Protein AF-A0A924SXK2-F1 (afdb_monomer)

Foldseek 3Di:
DPQLDVVHDDPVNVVCCVLVVDPDDPSCLVSVCVVVVHDSVVVVVVSVVSVVVSVVVVVPPPDDDDDDDDDDPDPPVDPVVNVVVVVVVVVVLVVDDPVVVVVVVVVVCVVVVPPPPPDDD

Solvent-accessible surface area (backbone atoms only — not comparable to full-atom values): 7729 Å² total; per-residue (Å²): 134,79,72,82,44,76,75,77,78,49,74,65,56,52,51,29,39,76,70,67,75,39,83,81,61,73,77,52,47,71,42,48,25,65,73,69,74,48,52,66,70,56,52,51,52,52,53,50,51,52,50,53,50,54,48,54,61,55,72,66,63,81,72,80,78,91,79,81,87,78,83,78,73,77,91,73,76,71,53,68,67,58,54,51,49,52,53,51,52,50,56,49,51,74,72,46,55,74,68,57,46,53,53,49,52,53,50,50,31,62,75,69,69,46,72,98,75,82,86,77,136

Radius of gyration: 22.6 Å; Cα contacts (8 Å, |Δi|>4): 31; chains: 1; bounding box: 46×48×50 Å

pLDDT: mean 73.3, std 16.67, range [36.0, 91.44]

Structure (mmCIF, N/CA/C/O backbone):
data_AF-A0A924SXK2-F1
#
_entry.id   AF-A0A924SXK2-F1
#
loop_
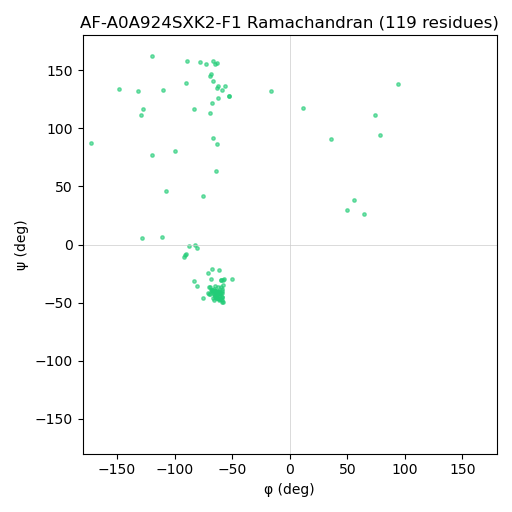_atom_site.group_PDB
_atom_site.id
_atom_site.type_symbol
_atom_site.label_atom_id
_atom_site.label_alt_id
_atom_site.label_comp_id
_atom_site.label_asym_id
_atom_site.label_entity_id
_atom_site.label_seq_id
_atom_site.pdbx_PDB_ins_code
_atom_site.Cartn_x
_atom_site.Cartn_y
_atom_site.Cartn_z
_atom_site.occupancy
_atom_site.B_iso_or_equiv
_atom_site.auth_seq_id
_atom_site.auth_comp_id
_atom_site.auth_asym_id
_atom_site.auth_atom_id
_atom_site.pdbx_PDB_model_num
ATOM 1 N N . MET A 1 1 ? 21.442 -19.747 -5.793 1.00 39.47 1 MET A N 1
ATOM 2 C CA . MET A 1 1 ? 20.739 -18.505 -5.416 1.00 39.47 1 MET A CA 1
ATOM 3 C C . MET A 1 1 ? 20.719 -17.613 -6.648 1.00 39.47 1 MET A C 1
ATOM 5 O O . MET A 1 1 ? 21.707 -16.942 -6.908 1.00 39.47 1 MET A O 1
ATOM 9 N N . GLY A 1 2 ? 19.689 -17.737 -7.491 1.00 51.31 2 GLY A N 1
ATOM 10 C CA . GLY A 1 2 ? 19.552 -16.894 -8.684 1.00 51.31 2 GLY A CA 1
ATOM 11 C C . GLY A 1 2 ? 19.296 -15.449 -8.264 1.00 51.31 2 GLY A C 1
ATOM 12 O O . GLY A 1 2 ? 18.607 -15.226 -7.269 1.00 51.31 2 GLY A O 1
ATOM 13 N N . LEU A 1 3 ? 19.897 -14.491 -8.969 1.00 59.25 3 LEU A N 1
ATOM 14 C CA . LEU A 1 3 ? 19.668 -13.065 -8.737 1.00 59.25 3 LEU A CA 1
ATOM 15 C C . LEU A 1 3 ? 18.157 -12.799 -8.775 1.00 59.25 3 LEU A C 1
ATOM 17 O O . LEU A 1 3 ? 17.484 -13.220 -9.711 1.00 59.25 3 LEU A O 1
ATOM 21 N N . LEU A 1 4 ? 17.624 -12.148 -7.733 1.00 69.56 4 LEU A N 1
ATOM 22 C CA . LEU A 1 4 ? 16.184 -11.880 -7.620 1.00 69.56 4 LEU A CA 1
ATOM 23 C C . LEU A 1 4 ? 15.687 -11.032 -8.805 1.00 69.56 4 LEU A C 1
ATOM 25 O O . LEU A 1 4 ? 14.556 -11.196 -9.245 1.00 69.56 4 LEU A O 1
ATOM 29 N N . PHE A 1 5 ? 16.563 -10.176 -9.339 1.00 72.56 5 PHE A N 1
ATOM 30 C CA . PHE A 1 5 ? 16.330 -9.313 -10.491 1.00 72.56 5 PHE A CA 1
ATOM 31 C C . PHE A 1 5 ? 17.144 -9.780 -11.702 1.00 72.56 5 PHE A C 1
ATOM 33 O O . PHE A 1 5 ? 18.350 -10.007 -11.587 1.00 72.56 5 PHE A O 1
ATOM 40 N N . ASP A 1 6 ? 16.483 -9.863 -12.856 1.00 76.06 6 ASP A N 1
ATOM 41 C CA . ASP A 1 6 ? 17.097 -10.068 -14.168 1.00 76.06 6 ASP A CA 1
ATOM 42 C C . ASP A 1 6 ? 16.562 -8.987 -15.129 1.00 76.06 6 ASP A C 1
ATOM 44 O O . ASP A 1 6 ? 15.358 -8.971 -15.401 1.00 76.06 6 ASP A O 1
ATOM 48 N N . PRO A 1 7 ? 17.385 -8.021 -15.579 1.00 79.12 7 PRO A N 1
ATOM 49 C CA . PRO A 1 7 ? 18.814 -7.856 -15.291 1.00 79.12 7 PRO A CA 1
ATOM 50 C C . PRO A 1 7 ? 19.118 -7.514 -13.816 1.00 79.12 7 PRO A C 1
ATOM 52 O O . PRO A 1 7 ? 18.256 -6.990 -13.106 1.00 79.12 7 PRO A O 1
ATOM 55 N N . PRO A 1 8 ? 20.345 -7.778 -13.331 1.00 81.25 8 PRO A N 1
ATOM 56 C CA . PRO A 1 8 ? 20.736 -7.436 -11.971 1.00 81.25 8 PRO A CA 1
ATOM 57 C C . PRO A 1 8 ? 20.703 -5.924 -11.742 1.00 81.25 8 PRO A C 1
ATOM 59 O O . PRO A 1 8 ? 21.224 -5.136 -12.531 1.00 81.25 8 PRO A O 1
ATOM 62 N N . VAL A 1 9 ? 20.128 -5.532 -10.610 1.00 82.50 9 VAL A N 1
ATOM 63 C CA . VAL A 1 9 ? 20.058 -4.137 -10.174 1.00 82.50 9 VAL A CA 1
ATOM 64 C C . VAL A 1 9 ? 21.272 -3.773 -9.323 1.00 82.50 9 VAL A C 1
ATOM 66 O O . VAL A 1 9 ? 21.717 -4.551 -8.479 1.00 82.50 9 VAL A O 1
ATOM 69 N N . THR A 1 10 ? 21.817 -2.574 -9.531 1.00 85.44 10 THR A N 1
ATOM 70 C CA . THR A 1 10 ? 22.887 -2.027 -8.686 1.00 85.44 10 THR A CA 1
ATOM 71 C C . THR A 1 10 ? 22.300 -1.243 -7.513 1.00 85.44 10 THR A C 1
ATOM 73 O O . THR A 1 10 ? 21.181 -0.735 -7.581 1.00 85.44 10 THR A O 1
ATOM 76 N N . THR A 1 11 ? 23.072 -1.069 -6.441 1.00 83.75 11 THR A N 1
ATOM 77 C CA . THR A 1 11 ? 22.690 -0.187 -5.323 1.00 83.75 11 THR A CA 1
ATOM 78 C C . THR A 1 11 ? 22.443 1.249 -5.787 1.00 83.75 11 THR A C 1
ATOM 80 O O . THR A 1 11 ? 21.537 1.915 -5.296 1.00 83.75 11 THR A O 1
ATOM 83 N N . GLN A 1 12 ? 23.200 1.715 -6.784 1.00 81.50 12 GLN A N 1
ATOM 84 C CA . GLN 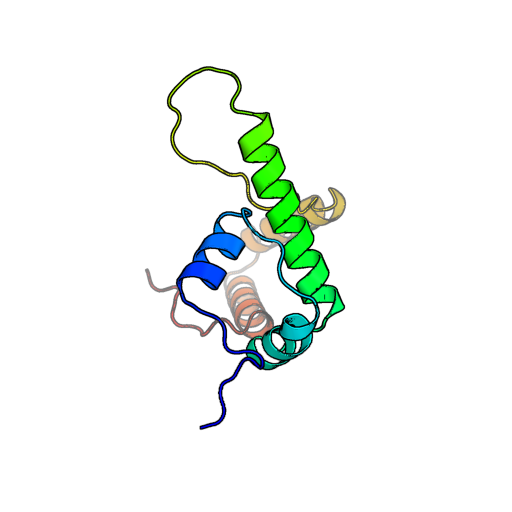A 1 12 ? 23.005 3.031 -7.386 1.00 81.50 12 GLN A CA 1
ATOM 85 C C . GLN A 1 12 ? 21.694 3.127 -8.169 1.00 81.50 12 GLN A C 1
ATOM 87 O O . GLN A 1 12 ? 21.014 4.147 -8.092 1.00 81.50 12 GLN A O 1
ATOM 92 N N . PHE A 1 13 ? 21.315 2.070 -8.888 1.00 83.31 13 PHE A N 1
ATOM 93 C CA . PHE A 1 13 ? 20.018 1.999 -9.550 1.00 83.31 13 PHE A CA 1
ATOM 94 C C . PHE A 1 13 ? 18.874 2.078 -8.528 1.00 83.31 13 PHE A C 1
ATOM 96 O O . PHE A 1 13 ? 17.980 2.904 -8.691 1.00 83.31 13 PHE A O 1
ATOM 103 N N . ILE A 1 14 ? 18.952 1.308 -7.436 1.00 82.50 14 ILE A N 1
ATOM 104 C CA . ILE A 1 14 ? 17.965 1.350 -6.344 1.00 82.50 14 ILE A CA 1
ATOM 105 C C . ILE A 1 14 ? 17.884 2.765 -5.752 1.00 82.50 14 ILE A C 1
ATOM 107 O O . ILE A 1 14 ? 16.805 3.346 -5.698 1.00 82.50 14 ILE A O 1
ATOM 111 N N . SER A 1 15 ? 19.029 3.373 -5.426 1.00 80.38 15 SER A N 1
ATOM 112 C CA . SER A 1 15 ? 19.086 4.740 -4.891 1.00 80.38 15 SER A CA 1
ATOM 113 C C . SER A 1 15 ? 18.493 5.782 -5.851 1.00 80.38 15 SER A C 1
ATOM 115 O O . SER A 1 15 ? 17.835 6.731 -5.423 1.00 80.38 15 SER A O 1
ATOM 117 N N . ASN A 1 16 ? 18.683 5.620 -7.163 1.00 80.69 16 ASN A N 1
ATOM 118 C CA . ASN A 1 16 ? 18.103 6.518 -8.160 1.00 80.69 16 ASN A CA 1
ATOM 119 C C . ASN A 1 16 ? 16.581 6.364 -8.276 1.00 80.69 16 ASN A C 1
ATOM 121 O O . ASN A 1 16 ? 15.894 7.370 -8.467 1.00 80.69 16 ASN A O 1
ATOM 125 N N . VAL A 1 17 ? 16.055 5.144 -8.142 1.00 81.38 17 VAL A N 1
ATOM 126 C CA . VAL A 1 17 ? 14.608 4.885 -8.091 1.00 81.38 17 VAL A CA 1
ATOM 127 C C . VAL A 1 17 ? 14.008 5.495 -6.820 1.00 81.38 17 VAL A C 1
ATOM 129 O O . VAL A 1 17 ? 13.056 6.272 -6.901 1.00 81.38 17 VAL A O 1
ATOM 132 N N . GLU A 1 18 ? 14.626 5.270 -5.659 1.00 80.12 18 GLU A N 1
ATOM 133 C CA . GLU A 1 18 ? 14.200 5.855 -4.378 1.00 80.12 18 GLU A CA 1
ATOM 134 C C . GLU A 1 18 ? 14.201 7.389 -4.406 1.00 80.12 18 GLU A C 1
ATOM 136 O O . GLU A 1 18 ? 13.289 8.035 -3.894 1.00 80.12 18 GLU A O 1
ATOM 141 N N . ARG A 1 19 ? 15.176 8.016 -5.069 1.00 79.69 19 ARG A N 1
ATOM 142 C CA . ARG A 1 19 ? 15.244 9.482 -5.212 1.00 79.69 19 ARG A CA 1
ATOM 143 C C . ARG A 1 19 ? 14.340 10.038 -6.318 1.00 79.69 19 ARG A C 1
ATOM 145 O O . ARG A 1 19 ? 14.294 11.257 -6.499 1.00 79.69 19 ARG A O 1
ATOM 152 N N . GLY A 1 20 ? 13.648 9.178 -7.069 1.00 73.56 20 GLY A N 1
ATOM 153 C CA . GLY A 1 20 ? 12.826 9.572 -8.216 1.00 73.56 20 GLY A CA 1
ATOM 154 C C . GLY A 1 20 ? 13.638 10.184 -9.364 1.00 73.56 20 GLY A C 1
ATOM 155 O O . GLY A 1 20 ? 13.123 11.014 -10.108 1.00 73.56 20 GLY A O 1
ATOM 156 N N . VAL A 1 21 ? 14.923 9.832 -9.470 1.00 77.69 21 VAL A N 1
ATOM 157 C CA . VAL A 1 21 ? 15.831 10.246 -10.556 1.00 77.69 21 VAL A CA 1
ATOM 158 C C . VAL A 1 21 ? 15.653 9.343 -11.775 1.00 77.69 21 VAL A C 1
ATOM 160 O O . VAL A 1 21 ? 15.824 9.786 -12.908 1.00 77.69 21 VAL A O 1
ATOM 163 N N . THR A 1 22 ? 15.300 8.077 -11.554 1.00 77.94 22 THR A N 1
ATOM 164 C CA . THR A 1 22 ? 15.102 7.084 -12.614 1.00 77.94 22 THR A CA 1
ATOM 165 C C . THR A 1 22 ? 13.778 6.355 -12.386 1.00 77.94 22 THR A C 1
ATOM 167 O O . THR A 1 22 ? 13.525 5.925 -11.261 1.00 77.94 22 THR A O 1
ATOM 170 N N . PRO A 1 23 ? 12.920 6.211 -13.411 1.00 78.62 23 PRO A N 1
ATOM 171 C CA . PRO A 1 23 ? 11.704 5.418 -13.288 1.00 78.62 23 PRO A CA 1
ATOM 172 C C . PRO A 1 23 ? 12.041 3.930 -13.136 1.00 78.62 23 PRO A C 1
ATOM 174 O O . PRO A 1 23 ? 13.009 3.443 -13.722 1.00 78.62 23 PRO A O 1
ATOM 177 N N . LEU A 1 24 ? 11.221 3.202 -12.376 1.00 82.38 24 LEU A N 1
ATOM 178 C CA . LEU A 1 24 ? 11.343 1.753 -12.244 1.00 82.38 24 LEU A CA 1
ATOM 179 C C . LEU A 1 24 ? 11.007 1.070 -13.593 1.00 82.38 24 LEU A C 1
ATOM 181 O O . LEU A 1 24 ? 9.898 1.245 -14.100 1.00 82.38 24 LEU A O 1
ATOM 185 N N . PRO A 1 25 ? 11.918 0.276 -14.184 1.00 85.06 25 PRO A N 1
ATOM 186 C CA . PRO A 1 25 ? 11.661 -0.497 -15.389 1.00 85.06 25 PRO A CA 1
ATOM 187 C C . PRO A 1 25 ? 10.555 -1.545 -15.174 1.00 85.06 25 PRO A C 1
ATOM 189 O O . PRO A 1 25 ? 10.613 -2.291 -14.190 1.00 85.06 25 PRO A O 1
ATOM 192 N N . PRO A 1 26 ? 9.614 -1.703 -16.125 1.00 84.62 26 PRO A N 1
ATOM 193 C CA . PRO A 1 26 ? 8.522 -2.675 -16.020 1.00 84.62 26 PRO A CA 1
ATOM 194 C C . PRO A 1 26 ? 8.984 -4.124 -15.821 1.00 84.62 26 PRO A C 1
ATOM 196 O O . PRO A 1 26 ? 8.312 -4.901 -15.154 1.00 84.62 26 PRO A O 1
ATOM 199 N N . ILE A 1 27 ? 10.161 -4.488 -16.341 1.00 86.75 27 ILE A N 1
ATOM 200 C CA . ILE A 1 27 ? 10.724 -5.843 -16.218 1.00 86.75 27 ILE A CA 1
ATOM 201 C C . ILE A 1 27 ? 10.99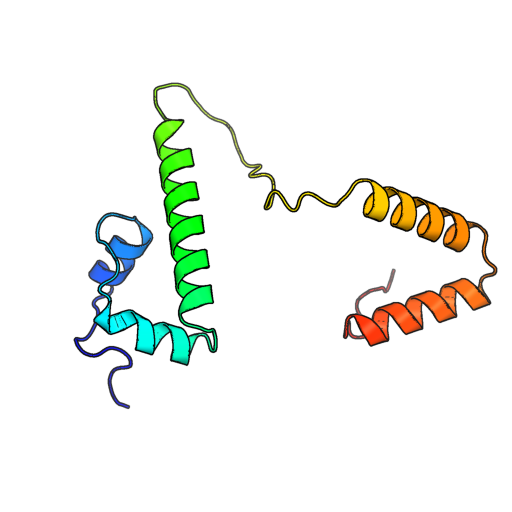1 -6.263 -14.760 1.00 86.75 27 ILE A C 1
ATOM 203 O O . ILE A 1 27 ? 11.023 -7.452 -14.451 1.00 86.75 27 ILE A O 1
ATOM 207 N N . HIS A 1 28 ? 11.140 -5.304 -13.843 1.00 86.50 28 HIS A N 1
ATOM 208 C CA . HIS A 1 28 ? 11.362 -5.572 -12.421 1.00 86.50 28 HIS A CA 1
ATOM 209 C C . HIS A 1 28 ? 10.067 -5.637 -11.600 1.00 86.50 28 HIS A C 1
ATOM 211 O O . HIS A 1 28 ? 10.092 -6.105 -10.462 1.00 86.50 28 HIS A O 1
ATOM 217 N N . VAL A 1 29 ? 8.927 -5.237 -12.172 1.00 86.50 29 VAL A N 1
ATOM 218 C CA . VAL A 1 29 ? 7.619 -5.251 -11.497 1.00 86.50 29 VAL A CA 1
ATOM 219 C C . VAL A 1 29 ? 7.218 -6.672 -11.061 1.00 86.50 29 VAL A C 1
ATOM 221 O O . VAL A 1 29 ? 6.929 -6.844 -9.877 1.00 86.50 29 VAL A O 1
ATOM 224 N N . PRO A 1 30 ? 7.317 -7.728 -11.901 1.00 88.25 30 PRO A N 1
ATOM 225 C CA . PRO A 1 30 ? 6.949 -9.094 -11.498 1.00 88.25 30 PRO A CA 1
ATOM 226 C C . PRO A 1 30 ? 7.865 -9.705 -10.428 1.00 88.25 30 PRO A C 1
ATOM 228 O O . PRO A 1 30 ? 7.530 -10.698 -9.778 1.00 88.25 30 PRO A O 1
ATOM 231 N N . VAL A 1 31 ? 9.081 -9.177 -10.284 1.00 88.69 31 VAL A N 1
ATOM 232 C CA . VAL A 1 31 ? 10.004 -9.580 -9.217 1.00 88.69 31 VAL A CA 1
ATOM 233 C C . VAL A 1 31 ? 9.553 -8.971 -7.895 1.00 88.69 31 VAL A C 1
ATOM 235 O O . VAL A 1 31 ? 9.477 -9.677 -6.891 1.00 88.69 31 VAL A O 1
ATOM 238 N N . LEU A 1 32 ? 9.214 -7.682 -7.903 1.00 84.25 32 LEU A N 1
ATOM 239 C CA . LEU A 1 32 ? 8.776 -6.953 -6.717 1.00 84.25 32 LEU A CA 1
ATOM 240 C C . LEU A 1 32 ? 7.432 -7.457 -6.195 1.00 84.25 32 LEU A C 1
ATOM 242 O O . LEU A 1 32 ? 7.300 -7.657 -4.992 1.00 84.25 32 LEU A O 1
ATOM 246 N N . THR A 1 33 ? 6.466 -7.741 -7.071 1.00 89.50 33 THR A N 1
ATOM 247 C CA . THR A 1 33 ? 5.168 -8.300 -6.656 1.00 89.50 33 THR A CA 1
ATOM 248 C C . THR A 1 33 ? 5.313 -9.660 -5.985 1.00 89.50 33 THR A C 1
ATOM 250 O O . THR A 1 33 ? 4.712 -9.897 -4.939 1.00 89.50 33 THR A O 1
ATOM 253 N N . ARG A 1 34 ? 6.178 -10.534 -6.517 1.00 87.31 34 ARG A N 1
ATOM 254 C CA . ARG A 1 34 ? 6.494 -11.831 -5.894 1.00 87.31 34 ARG A CA 1
ATOM 255 C C . ARG A 1 34 ? 7.245 -11.684 -4.574 1.00 87.31 34 ARG A C 1
ATOM 257 O O . ARG A 1 34 ? 6.951 -12.419 -3.640 1.00 87.31 34 ARG A O 1
ATOM 264 N N . ALA A 1 35 ? 8.193 -10.752 -4.488 1.00 86.06 35 ALA A N 1
ATOM 265 C CA . ALA A 1 35 ? 8.956 -10.513 -3.265 1.00 86.06 35 ALA A CA 1
ATOM 266 C C . ALA A 1 35 ? 8.084 -9.933 -2.138 1.00 86.06 35 ALA A C 1
ATOM 268 O O . ALA A 1 35 ? 8.234 -10.321 -0.983 1.00 86.06 35 ALA A O 1
ATOM 269 N N . LEU A 1 36 ? 7.162 -9.032 -2.479 1.00 85.44 36 LEU A N 1
ATOM 270 C CA . LEU A 1 36 ? 6.279 -8.344 -1.535 1.00 85.44 36 LEU A CA 1
ATOM 271 C C . LEU A 1 36 ? 4.956 -9.085 -1.289 1.00 85.44 36 LEU A C 1
ATOM 273 O O . LEU A 1 36 ? 4.220 -8.715 -0.384 1.00 85.44 36 LEU A O 1
ATOM 277 N N . SER A 1 37 ? 4.667 -10.145 -2.053 1.00 90.50 37 SER A N 1
ATOM 278 C CA . SER A 1 37 ? 3.405 -10.900 -1.994 1.00 90.50 37 SER A CA 1
ATOM 279 C C . SER A 1 37 ? 2.155 -10.028 -2.193 1.00 90.50 37 SER A C 1
ATOM 281 O O . SER A 1 37 ? 1.129 -10.254 -1.556 1.00 90.50 37 SER A O 1
ATOM 283 N N . ILE A 1 38 ? 2.241 -9.047 -3.095 1.00 91.12 38 ILE A N 1
ATOM 284 C CA . ILE A 1 38 ? 1.144 -8.134 -3.457 1.00 91.12 38 ILE A CA 1
ATOM 285 C C . ILE A 1 38 ? 0.797 -8.258 -4.942 1.00 91.12 38 ILE A C 1
ATOM 287 O O . ILE A 1 38 ? 1.590 -8.759 -5.744 1.00 91.12 38 ILE A O 1
ATOM 291 N N . SER A 1 39 ? -0.389 -7.785 -5.323 1.00 91.44 39 SER A N 1
ATOM 292 C CA . SER A 1 39 ? -0.802 -7.749 -6.732 1.00 91.44 39 SER A CA 1
ATOM 293 C C . SER A 1 39 ? -0.059 -6.664 -7.527 1.00 91.44 39 SER A C 1
ATOM 295 O O . SER A 1 39 ? 0.376 -5.659 -6.966 1.00 91.44 39 SER A O 1
ATOM 297 N N . GLU A 1 40 ? 0.055 -6.825 -8.851 1.00 86.88 40 GLU A N 1
ATOM 298 C CA . GLU A 1 40 ? 0.620 -5.777 -9.723 1.00 86.88 40 GLU A CA 1
ATOM 299 C C . GLU A 1 40 ? -0.168 -4.469 -9.625 1.00 86.88 40 GLU A C 1
ATOM 301 O O . GLU A 1 40 ? 0.434 -3.408 -9.500 1.00 86.88 40 GLU A O 1
ATOM 306 N N . SER A 1 41 ? -1.501 -4.548 -9.582 1.00 87.94 41 SER A N 1
ATOM 307 C CA . SER A 1 41 ? -2.368 -3.380 -9.397 1.00 87.94 41 SER A CA 1
ATOM 308 C C . SER A 1 41 ? -2.077 -2.628 -8.100 1.00 87.94 41 SER A C 1
ATOM 310 O O . SER A 1 41 ? -2.065 -1.403 -8.084 1.00 87.94 41 SER A O 1
ATOM 312 N N . GLU A 1 42 ? -1.821 -3.352 -7.012 1.00 84.44 42 GLU A N 1
ATOM 313 C CA . GLU A 1 42 ? -1.517 -2.760 -5.710 1.00 84.44 42 GLU A CA 1
ATOM 314 C C . GLU A 1 42 ? -0.132 -2.111 -5.701 1.00 84.44 42 GLU A C 1
ATOM 316 O O . GLU A 1 42 ? 0.018 -0.985 -5.229 1.00 84.44 42 GLU A O 1
ATOM 321 N N . LEU A 1 43 ? 0.863 -2.765 -6.307 1.00 88.38 43 LEU A N 1
ATOM 322 C CA . LEU A 1 43 ? 2.195 -2.189 -6.477 1.00 88.38 43 LEU A CA 1
ATOM 323 C C . LEU A 1 43 ? 2.153 -0.898 -7.308 1.00 88.38 43 LEU A C 1
ATOM 325 O O . LEU A 1 43 ? 2.797 0.082 -6.941 1.00 88.38 43 LEU A O 1
ATOM 329 N N . THR A 1 44 ? 1.378 -0.864 -8.394 1.00 85.88 44 THR A N 1
ATOM 330 C CA . THR A 1 44 ? 1.204 0.344 -9.214 1.00 85.88 44 THR A CA 1
ATOM 331 C C . THR A 1 44 ? 0.582 1.482 -8.411 1.00 85.88 44 THR A C 1
ATOM 333 O O . THR A 1 44 ? 1.115 2.588 -8.429 1.00 85.88 44 THR A O 1
ATOM 336 N N . VAL A 1 45 ? -0.480 1.212 -7.646 1.00 87.31 45 VAL A N 1
ATOM 337 C CA . VAL A 1 45 ? -1.124 2.222 -6.790 1.00 87.31 45 VAL A CA 1
ATOM 338 C C . VAL A 1 45 ? -0.142 2.790 -5.761 1.00 87.31 45 VAL A C 1
ATOM 340 O O . VAL A 1 45 ? -0.106 4.002 -5.556 1.00 87.31 45 VAL A O 1
ATOM 343 N N . LEU A 1 46 ? 0.687 1.948 -5.138 1.00 84.31 46 LEU A N 1
ATOM 344 C CA . LEU A 1 46 ? 1.701 2.396 -4.178 1.00 84.31 46 LEU A CA 1
ATOM 345 C C . LEU A 1 46 ? 2.769 3.283 -4.834 1.00 84.31 46 LEU A C 1
ATOM 347 O O . LEU A 1 46 ? 3.116 4.331 -4.288 1.00 84.31 46 LEU A O 1
ATOM 351 N N . LEU A 1 47 ? 3.253 2.902 -6.019 1.00 84.31 47 LEU A N 1
ATOM 352 C CA . LEU A 1 47 ? 4.234 3.688 -6.775 1.00 84.31 47 LEU A CA 1
ATOM 353 C C . LEU A 1 47 ? 3.663 5.041 -7.223 1.00 84.31 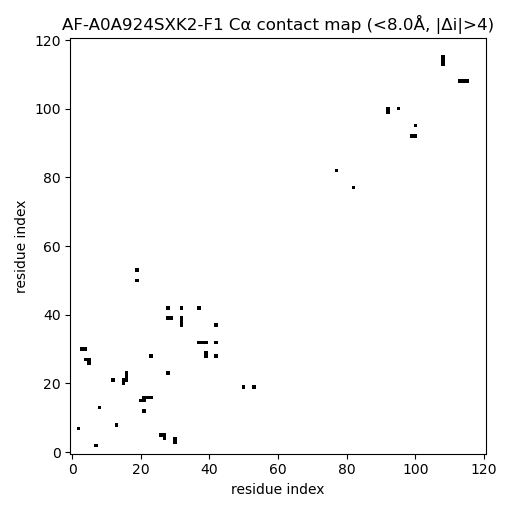47 LEU A C 1
ATOM 355 O O . LEU A 1 47 ? 4.356 6.056 -7.155 1.00 84.31 47 LEU A O 1
ATOM 359 N N . GLU A 1 48 ? 2.401 5.079 -7.650 1.00 84.00 48 GLU A N 1
ATOM 360 C CA . GLU A 1 48 ? 1.703 6.317 -8.009 1.00 84.00 48 GLU A CA 1
ATOM 361 C C . GLU A 1 48 ? 1.538 7.238 -6.798 1.00 84.00 48 GLU A C 1
ATOM 363 O O . GLU A 1 48 ? 1.867 8.422 -6.879 1.00 84.00 48 GLU A O 1
ATOM 368 N N . GLN A 1 49 ? 1.106 6.699 -5.654 1.00 82.06 49 GLN A N 1
ATOM 369 C CA . GLN A 1 49 ? 0.988 7.455 -4.404 1.00 82.06 49 GLN A CA 1
ATOM 370 C C . GLN A 1 49 ? 2.333 8.043 -3.967 1.00 82.06 49 GLN A C 1
ATOM 372 O O . GLN A 1 49 ? 2.411 9.225 -3.618 1.00 82.06 49 GLN A O 1
ATOM 377 N N . GLU A 1 50 ? 3.404 7.249 -4.019 1.00 80.38 50 GLU A N 1
ATOM 378 C CA . GLU A 1 50 ? 4.755 7.697 -3.684 1.00 80.38 50 GLU A CA 1
ATOM 379 C C . GLU A 1 50 ? 5.235 8.797 -4.644 1.00 80.38 50 GLU A C 1
ATOM 381 O O . GLU A 1 50 ? 5.787 9.815 -4.213 1.00 80.38 50 GLU A O 1
ATOM 386 N N . TYR A 1 51 ? 4.988 8.636 -5.946 1.00 77.50 51 TYR A N 1
ATOM 387 C CA . TYR A 1 51 ? 5.327 9.630 -6.959 1.00 77.50 51 TYR A CA 1
ATOM 388 C C . TYR A 1 51 ? 4.571 10.949 -6.744 1.00 77.50 51 TYR A C 1
ATOM 390 O O . TYR A 1 51 ? 5.184 12.021 -6.738 1.00 77.50 51 TYR A O 1
ATOM 398 N N . THR A 1 52 ? 3.262 10.890 -6.485 1.00 78.06 52 THR A N 1
ATOM 399 C CA . THR A 1 52 ? 2.439 12.063 -6.160 1.00 78.06 52 THR A CA 1
ATOM 400 C C . THR A 1 52 ? 2.913 12.748 -4.879 1.00 78.06 52 THR A C 1
ATOM 402 O O . THR A 1 52 ? 2.983 13.979 -4.838 1.00 78.06 52 THR A O 1
ATOM 405 N N . ALA A 1 53 ? 3.302 11.992 -3.849 1.00 73.44 53 ALA A N 1
ATOM 406 C CA . ALA A 1 53 ? 3.840 12.547 -2.607 1.00 73.44 53 ALA A CA 1
ATOM 407 C C . ALA A 1 53 ? 5.177 13.275 -2.834 1.00 73.44 53 ALA A C 1
ATOM 409 O O . ALA A 1 53 ? 5.358 14.406 -2.376 1.00 73.44 53 ALA A O 1
ATOM 410 N N . LYS A 1 54 ? 6.091 12.677 -3.609 1.00 73.94 54 LYS A N 1
ATOM 411 C CA . LYS A 1 54 ? 7.379 13.291 -3.975 1.00 73.94 54 LYS A CA 1
ATOM 412 C C . LYS A 1 54 ? 7.203 14.545 -4.828 1.00 73.94 54 LYS A C 1
ATOM 414 O O . LYS A 1 54 ? 7.916 15.526 -4.614 1.00 73.94 54 LYS A O 1
ATOM 419 N N . LEU A 1 55 ? 6.258 14.544 -5.770 1.00 67.75 55 LEU A N 1
ATOM 420 C CA . LEU A 1 55 ? 5.912 15.740 -6.539 1.00 67.75 55 LEU A CA 1
ATOM 421 C C . LEU A 1 55 ? 5.342 16.834 -5.641 1.00 67.75 55 LEU A C 1
ATOM 423 O O . LEU A 1 55 ? 5.787 17.970 -5.740 1.00 67.75 55 LEU A O 1
ATOM 427 N N . SER A 1 56 ? 4.424 16.499 -4.734 1.00 66.00 56 SER A N 1
ATOM 428 C CA . SER A 1 56 ? 3.804 17.464 -3.816 1.00 66.00 56 SER A CA 1
ATOM 429 C C . SER A 1 56 ? 4.837 18.117 -2.887 1.00 66.00 56 SER A C 1
ATOM 431 O O . SER A 1 56 ? 4.821 19.332 -2.701 1.00 66.00 56 SER A O 1
ATOM 433 N N . GLY A 1 57 ? 5.799 17.339 -2.378 1.00 60.41 57 GLY A N 1
ATOM 434 C CA . GLY A 1 57 ? 6.917 17.855 -1.581 1.00 60.41 57 GLY A CA 1
ATOM 435 C C . GLY A 1 57 ? 7.907 18.714 -2.378 1.00 60.41 57 GLY A C 1
ATOM 436 O O . GLY A 1 57 ? 8.494 19.644 -1.833 1.00 60.41 57 GLY A O 1
ATOM 437 N N . ARG A 1 58 ? 8.067 18.452 -3.683 1.00 58.06 58 ARG A N 1
ATOM 438 C CA . ARG A 1 58 ? 8.902 19.265 -4.585 1.00 58.06 58 ARG A CA 1
ATOM 439 C C . ARG A 1 58 ? 8.209 20.535 -5.072 1.00 58.06 58 ARG A C 1
ATOM 441 O O . ARG A 1 58 ? 8.872 21.557 -5.219 1.00 58.06 58 ARG A O 1
ATOM 448 N N . LEU A 1 59 ? 6.897 20.490 -5.301 1.00 53.50 59 LEU A N 1
ATOM 449 C CA . LEU A 1 59 ? 6.108 21.634 -5.763 1.00 53.50 59 LEU A CA 1
ATOM 450 C C . LEU A 1 59 ? 5.939 22.698 -4.665 1.00 53.50 59 LEU A C 1
ATOM 452 O O . LEU A 1 59 ? 5.771 23.870 -4.979 1.00 53.50 59 LEU A O 1
ATOM 456 N N . GLY A 1 60 ? 6.037 22.305 -3.389 1.00 48.12 60 GLY A N 1
ATOM 457 C CA . GLY A 1 60 ? 6.019 23.216 -2.239 1.00 48.12 60 GLY A CA 1
ATOM 458 C C . GLY A 1 60 ? 7.358 23.892 -1.909 1.00 48.12 60 GLY A C 1
ATOM 459 O O . GLY A 1 60 ? 7.418 24.650 -0.950 1.00 48.12 60 GLY A O 1
ATOM 460 N N . HIS A 1 61 ? 8.437 23.628 -2.656 1.00 45.81 61 HIS A N 1
ATOM 461 C CA . HIS A 1 61 ? 9.788 24.131 -2.358 1.00 45.81 61 HIS A CA 1
ATOM 462 C C . HIS A 1 61 ? 10.256 25.244 -3.313 1.00 45.81 61 HIS A C 1
ATOM 464 O O . HIS A 1 61 ? 11.402 25.269 -3.762 1.00 45.81 61 HIS A O 1
ATOM 470 N N . THR A 1 62 ? 9.395 26.228 -3.573 1.00 42.34 62 THR A N 1
ATOM 471 C CA . THR A 1 62 ? 9.842 27.568 -3.985 1.00 42.34 62 THR A CA 1
ATOM 472 C C . THR A 1 62 ? 9.805 28.509 -2.783 1.00 42.34 62 THR A C 1
ATOM 474 O O . THR A 1 62 ? 8.878 29.296 -2.627 1.00 42.34 62 THR A O 1
ATOM 477 N N . GLY A 1 63 ? 10.842 28.433 -1.948 1.00 43.38 63 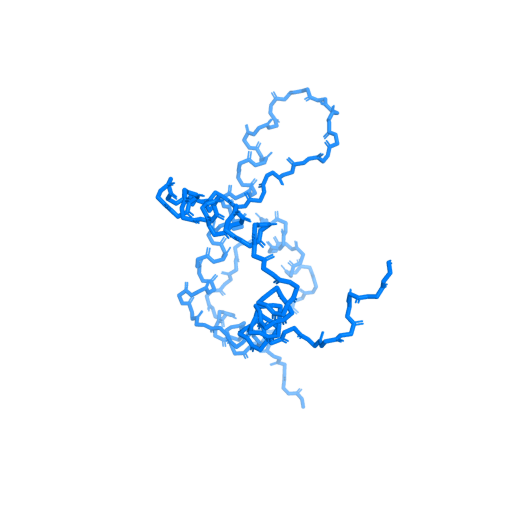GLY A N 1
ATOM 478 C CA . GLY A 1 63 ? 11.159 29.460 -0.955 1.00 43.38 63 GLY A CA 1
ATOM 479 C C . GLY A 1 63 ? 10.587 29.234 0.448 1.00 43.38 63 GLY A C 1
ATOM 480 O O . GLY A 1 63 ? 9.423 28.908 0.622 1.00 43.38 63 GLY A O 1
ATOM 481 N N . SER A 1 64 ? 11.442 29.511 1.433 1.00 36.00 64 SER A N 1
ATOM 482 C CA . SER A 1 64 ? 11.189 29.544 2.880 1.00 36.00 64 SER A CA 1
ATOM 483 C C . SER A 1 64 ? 11.118 28.205 3.612 1.00 36.00 64 SER A C 1
ATOM 485 O O . SER A 1 64 ? 10.070 27.599 3.761 1.00 36.00 64 SER A O 1
ATOM 487 N N . GLY A 1 65 ? 12.279 27.833 4.160 1.00 39.16 65 GLY A N 1
ATOM 488 C CA . GLY A 1 65 ? 12.474 27.897 5.610 1.00 39.16 65 GLY A CA 1
ATOM 489 C C . GLY A 1 65 ? 11.771 26.835 6.449 1.00 39.16 65 GLY A C 1
ATOM 490 O O . GLY A 1 65 ? 10.568 26.896 6.630 1.00 39.16 65 GLY A O 1
ATOM 491 N N . LEU A 1 66 ? 12.590 25.956 7.038 1.00 48.47 66 LEU A N 1
ATOM 492 C CA . LEU A 1 66 ? 12.440 25.429 8.400 1.00 48.47 66 LEU A CA 1
ATOM 493 C C . LEU A 1 66 ? 10.993 25.195 8.863 1.00 48.47 66 LEU A C 1
ATOM 495 O O . LEU A 1 66 ? 10.437 26.0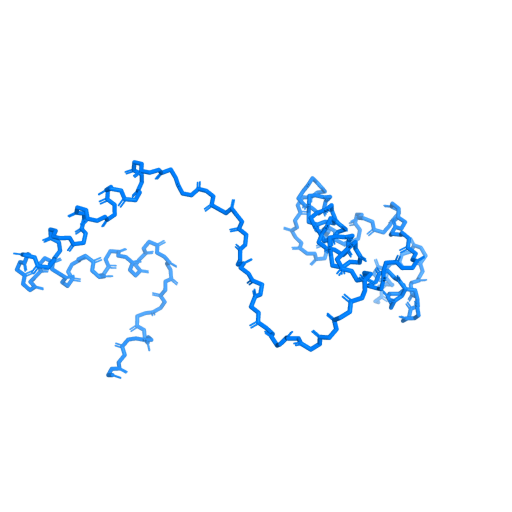53 9.537 1.00 48.47 66 LEU A O 1
ATOM 499 N N . ASP A 1 67 ? 10.447 23.998 8.646 1.00 38.72 67 ASP A N 1
ATOM 500 C CA . ASP A 1 67 ? 9.595 23.445 9.695 1.00 38.72 67 ASP A CA 1
ATOM 501 C C . ASP A 1 67 ? 9.641 21.920 9.757 1.00 38.72 67 ASP A C 1
ATOM 503 O O . ASP A 1 67 ? 9.630 21.199 8.757 1.00 38.72 67 ASP A O 1
ATOM 507 N N . ASN A 1 68 ? 9.780 21.464 10.992 1.00 42.94 68 ASN A N 1
ATOM 508 C CA . ASN A 1 68 ? 9.846 20.078 11.400 1.00 42.94 68 ASN A CA 1
ATOM 509 C C . ASN A 1 68 ? 8.479 19.412 11.198 1.00 42.94 68 ASN A C 1
ATOM 511 O O . ASN A 1 68 ? 7.443 20.020 11.428 1.00 42.94 68 ASN A O 1
ATOM 515 N N . GLY A 1 69 ? 8.527 18.131 10.826 1.00 47.06 69 GLY A N 1
ATOM 516 C CA . GLY A 1 69 ? 7.488 17.104 10.933 1.00 47.06 69 GLY A CA 1
ATOM 517 C C . GLY A 1 69 ? 6.053 17.509 11.282 1.00 47.06 69 GLY A C 1
ATOM 518 O O . GLY A 1 69 ? 5.773 17.875 12.410 1.00 47.06 69 GLY A O 1
ATOM 519 N N . PHE A 1 70 ? 5.131 17.244 10.355 1.00 40.12 70 PHE A N 1
ATOM 520 C CA . PHE A 1 70 ? 3.923 16.436 10.588 1.00 40.12 70 PHE A CA 1
ATOM 521 C C . PHE A 1 70 ? 3.245 16.229 9.222 1.00 40.12 70 PHE A C 1
ATOM 523 O O . PHE A 1 70 ? 2.396 17.011 8.797 1.00 40.12 70 PHE A O 1
ATOM 530 N N . MET A 1 71 ? 3.636 15.181 8.485 1.00 45.50 71 MET A N 1
ATOM 531 C CA . MET A 1 71 ? 2.791 14.714 7.383 1.00 45.50 71 MET A CA 1
ATOM 532 C C . MET A 1 71 ? 1.540 14.106 8.011 1.00 45.50 71 MET A C 1
ATOM 534 O O . MET A 1 71 ? 1.619 13.088 8.696 1.00 45.50 71 MET A O 1
ATOM 538 N N . SER A 1 72 ? 0.391 14.750 7.800 1.00 39.44 72 SER A N 1
ATOM 539 C CA . SER A 1 72 ? -0.905 14.131 8.067 1.00 39.44 72 SER A CA 1
ATOM 540 C C . SER A 1 72 ? -0.959 12.787 7.329 1.00 39.44 72 SER A C 1
ATOM 542 O O . SER A 1 72 ? -0.660 12.757 6.129 1.00 39.44 72 SER A O 1
ATOM 544 N N . PRO A 1 73 ? -1.285 11.677 8.015 1.00 46.34 73 PRO A N 1
ATOM 545 C CA . PRO A 1 73 ? -1.423 10.383 7.366 1.00 46.34 73 PRO A CA 1
ATOM 546 C C . PRO A 1 73 ? -2.570 10.463 6.357 1.00 46.34 73 PRO A C 1
ATOM 548 O O . PRO A 1 73 ? -3.426 11.339 6.472 1.00 46.34 73 PRO A O 1
ATOM 551 N N . ALA A 1 74 ? -2.529 9.580 5.357 1.00 47.81 74 ALA A N 1
ATOM 552 C CA . ALA A 1 74 ? -3.505 9.392 4.286 1.00 47.81 74 ALA A CA 1
ATOM 553 C C . ALA A 1 74 ? -4.871 10.048 4.547 1.00 47.81 74 ALA A C 1
ATOM 555 O O . ALA A 1 74 ? -5.474 9.817 5.594 1.00 47.81 74 ALA A O 1
ATOM 556 N N . ASN A 1 75 ? -5.397 10.788 3.563 1.00 49.06 75 ASN A N 1
ATOM 557 C CA . ASN A 1 75 ? -6.800 11.216 3.523 1.00 49.06 75 ASN A CA 1
ATOM 558 C C . ASN A 1 75 ? -7.733 9.986 3.410 1.00 49.06 75 ASN A C 1
ATOM 560 O O . ASN A 1 75 ? -8.453 9.815 2.428 1.00 49.06 75 ASN A O 1
ATOM 564 N N . LEU A 1 76 ? -7.724 9.119 4.421 1.00 52.19 76 LEU A N 1
ATOM 565 C CA . LEU A 1 76 ? -8.808 8.238 4.800 1.00 52.19 76 LEU A CA 1
ATOM 566 C C . LEU A 1 76 ? -9.937 9.174 5.211 1.00 52.19 76 LEU A C 1
ATOM 568 O O . LEU A 1 76 ? -10.052 9.587 6.364 1.00 52.19 76 LEU A O 1
ATOM 572 N N . LYS A 1 77 ? -10.728 9.596 4.224 1.00 55.72 77 LYS A N 1
ATOM 573 C CA . LYS A 1 77 ? -11.990 10.276 4.485 1.00 55.72 77 LYS A CA 1
ATOM 574 C C . LYS A 1 77 ? -12.907 9.245 5.126 1.00 55.72 77 LYS A C 1
ATOM 576 O O . LYS A 1 77 ? -13.563 8.484 4.426 1.00 55.72 77 LYS A O 1
ATOM 581 N N . ILE A 1 78 ? -12.888 9.193 6.453 1.00 66.31 78 ILE A N 1
ATOM 582 C CA . ILE A 1 78 ? -13.881 8.455 7.224 1.00 66.31 78 ILE A CA 1
ATOM 583 C C . ILE A 1 78 ? -15.224 9.124 6.924 1.00 66.31 78 ILE A C 1
ATOM 585 O O . ILE A 1 78 ? -15.334 10.350 7.035 1.00 66.31 78 ILE A O 1
ATOM 589 N N . ASP A 1 79 ? -16.216 8.347 6.485 1.00 77.06 79 ASP A N 1
ATOM 590 C CA . ASP A 1 79 ? -17.555 8.881 6.253 1.00 77.06 79 ASP A CA 1
ATOM 591 C C . ASP A 1 79 ? -18.059 9.471 7.585 1.00 77.06 79 ASP A C 1
ATOM 593 O O . ASP A 1 79 ? -17.905 8.839 8.636 1.00 77.06 79 ASP A O 1
ATOM 597 N N . PRO A 1 80 ? -18.630 10.688 7.604 1.00 78.25 80 PRO A N 1
ATOM 598 C CA . PRO A 1 80 ? -19.189 11.267 8.824 1.00 78.25 80 PRO A CA 1
ATOM 599 C C . PRO A 1 80 ? -20.152 10.319 9.561 1.00 78.25 80 PRO A C 1
ATOM 601 O O . PRO A 1 80 ? -20.198 10.343 10.790 1.00 78.25 80 PRO A O 1
ATOM 604 N N . LYS A 1 81 ? -20.852 9.429 8.846 1.00 80.44 81 LYS A N 1
ATOM 605 C CA . LYS A 1 81 ? -21.720 8.408 9.454 1.00 80.44 81 LYS A CA 1
ATOM 606 C C . LYS A 1 81 ? -20.948 7.372 10.269 1.00 80.44 81 LYS A C 1
ATOM 608 O O . LYS A 1 81 ? -21.410 6.978 11.339 1.00 80.44 81 LYS A O 1
ATOM 613 N N . ASP A 1 82 ? -19.774 6.966 9.796 1.00 80.19 82 ASP A N 1
ATOM 614 C CA . ASP A 1 82 ? -18.914 6.017 10.505 1.00 80.19 82 ASP A CA 1
ATOM 615 C C . ASP A 1 82 ? -18.338 6.663 11.772 1.00 80.19 82 ASP A C 1
ATOM 617 O O . ASP A 1 82 ? -18.268 6.033 12.828 1.00 80.19 82 ASP A O 1
ATOM 621 N N . MET A 1 83 ? -18.007 7.958 11.712 1.00 81.38 83 MET A N 1
ATOM 622 C CA . MET A 1 83 ? -17.584 8.724 12.890 1.00 81.38 83 MET A CA 1
ATOM 623 C C . MET A 1 83 ? -18.693 8.840 13.940 1.00 81.38 83 MET A C 1
ATOM 625 O O . MET A 1 83 ? -18.425 8.686 15.135 1.00 81.38 83 MET A O 1
ATOM 629 N N . ASP A 1 84 ? -19.933 9.094 13.519 1.00 85.31 84 ASP A N 1
ATOM 630 C CA . ASP A 1 84 ? -21.078 9.160 14.430 1.00 85.31 84 ASP A CA 1
ATOM 631 C C . ASP A 1 84 ? -21.379 7.802 15.065 1.00 85.31 84 ASP A C 1
ATOM 633 O O . ASP A 1 84 ? -21.621 7.730 16.274 1.00 85.31 84 ASP A O 1
ATOM 637 N N . PHE A 1 85 ? -21.285 6.719 14.291 1.00 89.50 85 PHE A N 1
ATOM 638 C CA . PHE A 1 85 ? -21.387 5.361 14.817 1.00 89.50 85 PHE A CA 1
ATOM 639 C C . PHE A 1 85 ? -20.318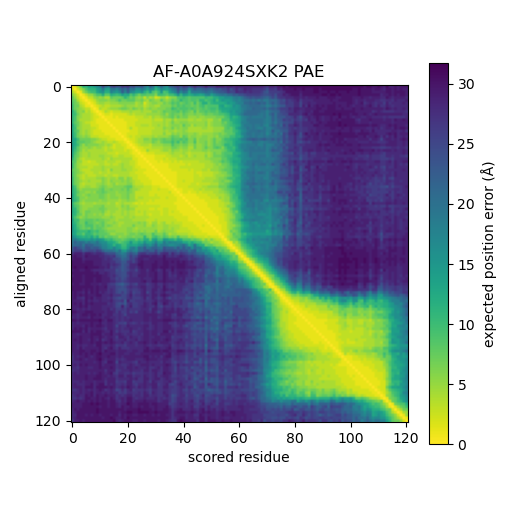 5.091 15.886 1.00 89.50 85 PHE A C 1
ATOM 641 O O . PHE A 1 85 ? -20.651 4.665 16.993 1.00 89.50 85 PHE A O 1
ATOM 648 N N . MET A 1 86 ? -19.048 5.410 15.611 1.00 86.75 86 MET A N 1
ATOM 649 C CA . MET A 1 86 ? -17.950 5.192 16.562 1.00 86.75 86 MET A CA 1
ATOM 650 C C . MET A 1 86 ? -18.118 6.010 17.849 1.00 86.75 86 MET A C 1
ATOM 652 O O . MET A 1 86 ? -17.836 5.513 18.941 1.00 86.75 86 MET A O 1
ATOM 656 N N . ARG A 1 87 ? -18.635 7.241 17.756 1.00 87.88 87 ARG A N 1
ATOM 657 C CA . ARG A 1 87 ? -18.957 8.069 18.933 1.00 87.88 87 ARG A CA 1
ATOM 658 C C . ARG A 1 87 ? -20.072 7.464 19.778 1.00 87.88 87 ARG A C 1
ATOM 660 O O . ARG A 1 87 ? -19.960 7.446 21.003 1.00 87.88 87 ARG A O 1
ATOM 667 N N . GLN A 1 88 ? -21.131 6.965 19.145 1.00 88.38 88 GLN A N 1
ATOM 668 C CA . GLN A 1 88 ? -22.238 6.313 19.847 1.00 88.38 88 GLN A CA 1
ATOM 669 C C . GLN A 1 88 ? -21.791 5.012 20.513 1.00 88.38 88 GLN A C 1
ATOM 671 O O . GLN A 1 88 ? -22.120 4.781 21.676 1.00 88.38 88 GLN A O 1
ATOM 676 N N . LEU A 1 89 ? -20.985 4.207 19.817 1.00 87.12 89 LEU A N 1
ATOM 677 C CA . LEU A 1 89 ? -20.401 2.981 20.352 1.00 87.12 89 LEU A CA 1
ATOM 678 C C . LEU A 1 89 ? -19.537 3.269 21.585 1.00 87.12 89 LEU A C 1
ATOM 680 O O . LEU A 1 89 ? -19.686 2.614 22.614 1.00 87.12 89 LEU A O 1
ATOM 684 N N . TYR A 1 90 ? -18.686 4.295 21.514 1.00 86.44 90 TYR A N 1
ATOM 685 C CA . TYR A 1 90 ? -17.844 4.707 22.635 1.00 86.44 90 TYR A CA 1
ATOM 686 C C . TYR A 1 90 ? -18.665 5.207 23.833 1.00 86.44 90 TYR A C 1
ATOM 688 O O . TYR A 1 90 ? -18.409 4.824 24.975 1.00 86.44 90 TYR A O 1
ATOM 696 N N . ALA A 1 91 ? -19.697 6.015 23.584 1.00 87.00 91 ALA A N 1
ATOM 697 C CA . ALA A 1 91 ? -20.592 6.496 24.633 1.00 87.00 91 ALA A CA 1
ATOM 698 C C . ALA A 1 91 ? -21.395 5.359 25.290 1.00 87.00 91 ALA A C 1
ATOM 700 O O . ALA A 1 91 ? -21.645 5.402 26.496 1.00 87.00 91 ALA A O 1
ATOM 701 N N . ALA A 1 92 ? -21.795 4.344 24.519 1.00 87.00 92 ALA A N 1
ATOM 702 C CA . ALA A 1 92 ? -22.460 3.151 25.035 1.00 87.00 92 ALA A CA 1
ATOM 703 C C . ALA A 1 92 ? -21.501 2.293 25.874 1.00 87.00 92 ALA A C 1
ATOM 705 O O . ALA A 1 92 ? -21.865 1.871 26.969 1.00 87.00 92 ALA A O 1
ATOM 706 N N . TYR A 1 93 ? -20.260 2.114 25.416 1.00 87.12 93 TYR A N 1
ATOM 707 C CA . TYR A 1 93 ? -19.219 1.399 26.153 1.00 87.12 93 TYR A CA 1
ATOM 708 C C . TYR A 1 93 ? -18.933 2.048 27.516 1.00 87.12 93 TYR A C 1
ATOM 710 O O . TYR A 1 93 ? -18.964 1.361 28.537 1.00 87.12 93 TYR A O 1
ATOM 718 N N . GLN A 1 94 ? -18.761 3.376 27.570 1.00 86.56 94 GLN A N 1
ATOM 719 C CA . GLN A 1 94 ? -18.529 4.097 28.831 1.00 86.56 94 GLN A CA 1
ATOM 720 C C . GLN A 1 94 ? -19.665 3.939 29.852 1.00 86.56 94 GLN A C 1
ATOM 722 O O . GLN A 1 94 ? -19.420 3.985 31.054 1.00 86.56 94 GLN A O 1
ATOM 727 N N . LYS A 1 95 ? -20.905 3.777 29.382 1.00 88.44 95 LYS A N 1
ATOM 728 C CA . LYS A 1 95 ? -22.094 3.621 30.233 1.00 88.44 95 LYS A CA 1
ATOM 729 C C . LYS A 1 95 ? -22.414 2.165 30.572 1.00 88.44 95 LYS A C 1
ATOM 731 O O . LYS A 1 95 ? -23.310 1.928 31.377 1.00 88.44 95 LYS A O 1
ATOM 736 N N . SER A 1 96 ? -21.736 1.213 29.935 1.00 87.50 96 SER A N 1
ATOM 737 C CA . SER A 1 96 ? -21.966 -0.214 30.141 1.00 87.50 96 SER A CA 1
ATOM 738 C C . SER A 1 96 ? -21.322 -0.722 31.430 1.00 87.50 96 SER A C 1
ATOM 740 O O . SER A 1 96 ? -20.383 -0.129 31.961 1.00 87.50 96 SER A O 1
ATOM 742 N N . ASP A 1 97 ? -21.851 -1.829 31.936 1.00 89.62 97 ASP A N 1
ATOM 743 C CA . ASP A 1 97 ? -21.336 -2.539 33.100 1.00 89.62 97 ASP A CA 1
ATOM 744 C C . ASP A 1 97 ? -19.930 -3.136 32.858 1.00 89.62 97 ASP A C 1
ATOM 746 O O . ASP A 1 97 ? -19.557 -3.433 31.717 1.00 89.62 97 ASP A O 1
ATOM 750 N N . PRO A 1 98 ? -19.137 -3.365 33.926 1.00 84.19 98 PRO A N 1
ATOM 751 C CA . PRO A 1 98 ? -17.757 -3.851 33.810 1.00 84.19 98 PRO A CA 1
ATOM 752 C C . PRO A 1 98 ? -17.633 -5.191 33.068 1.00 84.19 98 PRO A C 1
ATOM 754 O O . PRO A 1 98 ? -16.633 -5.457 32.399 1.00 84.19 98 PRO A O 1
ATOM 757 N N . THR A 1 99 ? -18.656 -6.042 33.161 1.00 85.50 99 THR A N 1
ATOM 758 C CA . THR A 1 99 ? -18.704 -7.347 32.491 1.00 85.50 99 THR A CA 1
ATOM 759 C C . THR A 1 99 ? -18.861 -7.194 30.977 1.00 85.50 99 THR A C 1
ATOM 761 O O . THR A 1 99 ? -18.162 -7.860 30.205 1.00 85.50 99 THR A O 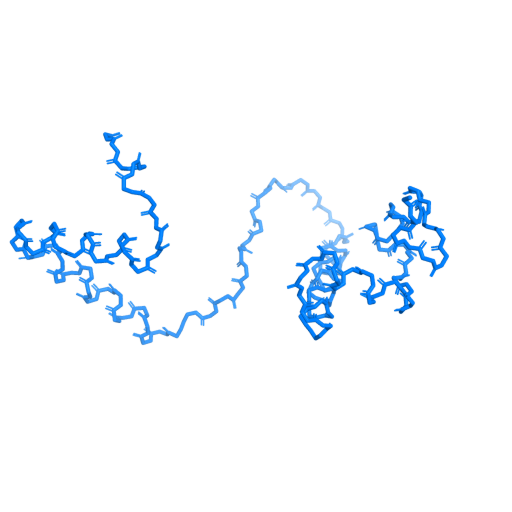1
ATOM 764 N N . THR A 1 100 ? -19.728 -6.280 30.542 1.00 83.56 100 THR A N 1
ATOM 765 C CA . THR A 1 100 ? -19.908 -5.928 29.129 1.00 83.56 100 THR A CA 1
ATOM 766 C C . THR A 1 100 ? -18.649 -5.289 28.548 1.00 83.56 100 THR A C 1
ATOM 768 O O . THR A 1 100 ? -18.232 -5.652 27.446 1.00 83.56 100 THR A O 1
ATOM 771 N N . GLN A 1 101 ? -17.974 -4.423 29.308 1.00 85.19 101 GLN A N 1
ATOM 772 C CA . GLN A 1 101 ? -16.710 -3.813 28.886 1.00 85.19 101 GLN A CA 1
ATOM 773 C C . GLN A 1 101 ? -15.612 -4.857 28.643 1.00 85.19 101 GLN A C 1
ATOM 775 O O . GLN A 1 101 ? -14.977 -4.869 27.588 1.00 85.19 101 GLN A O 1
ATOM 780 N N . HIS A 1 102 ? -15.435 -5.789 29.581 1.00 84.81 102 HIS A N 1
ATOM 781 C CA . HIS A 1 102 ? -14.449 -6.863 29.454 1.00 84.81 102 HIS A CA 1
ATOM 782 C C . HIS A 1 102 ? -14.745 -7.786 28.258 1.00 84.81 102 HIS A C 1
ATOM 784 O O . HIS A 1 102 ? -13.840 -8.185 27.521 1.00 84.81 102 HIS A O 1
ATOM 790 N N . SER A 1 103 ? -16.024 -8.094 28.027 1.00 85.00 103 SER A N 1
ATOM 791 C CA . SER A 1 103 ? -16.464 -8.905 26.883 1.00 85.00 103 SER A CA 1
ATOM 792 C C . SER A 1 103 ? -16.199 -8.201 25.549 1.00 85.00 103 SER A C 1
ATOM 794 O O . SER A 1 103 ? -15.741 -8.831 24.596 1.00 85.00 103 SER A O 1
ATOM 796 N N . PHE A 1 104 ? -16.421 -6.886 25.490 1.00 85.25 104 PHE A N 1
ATOM 797 C CA . PHE A 1 104 ? -16.128 -6.068 24.315 1.00 85.25 104 PHE A CA 1
ATOM 798 C C . PHE A 1 104 ? -14.625 -6.021 24.007 1.00 85.25 104 PHE A C 1
ATOM 800 O O . PHE A 1 104 ? -14.234 -6.254 22.866 1.00 85.25 104 PHE A O 1
ATOM 807 N N . ILE A 1 105 ? -13.770 -5.818 25.017 1.00 85.31 105 ILE A N 1
ATOM 808 C CA . ILE A 1 105 ? -12.306 -5.854 24.848 1.00 85.31 105 ILE A CA 1
ATOM 809 C C . ILE A 1 105 ? -11.856 -7.215 24.302 1.00 85.31 105 ILE A C 1
ATOM 811 O O . ILE A 1 105 ? -11.060 -7.273 23.365 1.00 85.31 105 ILE A O 1
ATOM 815 N N . SER A 1 106 ? -12.388 -8.311 24.852 1.00 82.50 106 SER A N 1
ATOM 816 C CA . SER A 1 106 ? -12.065 -9.670 24.402 1.00 82.50 106 SER A CA 1
ATOM 817 C C . SER A 1 106 ? -12.461 -9.906 22.937 1.00 82.50 106 SER A C 1
ATOM 819 O O . SER A 1 106 ? -11.674 -10.454 22.160 1.00 82.50 106 SER A O 1
ATOM 821 N N . LEU A 1 107 ? -13.638 -9.420 22.530 1.00 83.94 107 LEU A N 1
ATOM 822 C CA . LEU A 1 107 ? -14.096 -9.452 21.139 1.00 83.94 107 LEU A CA 1
ATOM 823 C C . LEU A 1 107 ? -13.198 -8.623 20.213 1.00 83.94 107 LEU A C 1
ATOM 825 O O . LEU A 1 107 ? -12.800 -9.110 19.154 1.00 83.94 107 LEU A O 1
ATOM 829 N N . CYS A 1 108 ? -12.831 -7.403 20.612 1.00 83.44 108 CYS A N 1
ATOM 830 C CA . CYS A 1 108 ? -11.922 -6.554 19.842 1.00 83.44 108 CYS A CA 1
ATOM 831 C C . CYS A 1 108 ? -10.540 -7.199 19.674 1.00 83.44 108 CYS A C 1
ATOM 833 O O . CYS A 1 108 ? -9.998 -7.190 18.570 1.00 83.44 108 CYS A O 1
ATOM 835 N N . ALA A 1 109 ? -9.994 -7.808 20.730 1.00 78.88 109 ALA A N 1
ATOM 836 C CA . ALA A 1 109 ? -8.718 -8.519 20.675 1.00 78.88 109 ALA A CA 1
ATOM 837 C C . ALA A 1 109 ? -8.763 -9.706 19.696 1.00 78.88 109 ALA A C 1
ATOM 839 O O . ALA A 1 109 ? -7.833 -9.901 18.912 1.00 78.88 109 ALA A O 1
ATOM 840 N N . SER A 1 110 ? -9.871 -10.457 19.685 1.00 79.19 110 SER A N 1
ATOM 841 C CA . SER A 1 110 ? -10.087 -11.570 18.754 1.00 79.19 110 SER A CA 1
ATOM 842 C C . SER A 1 110 ? -10.208 -11.106 17.297 1.00 79.19 110 SER A C 1
ATOM 844 O O . SER A 1 110 ? -9.547 -11.663 16.419 1.00 79.19 110 SER A O 1
ATOM 846 N N . LEU A 1 111 ? -11.001 -10.061 17.037 1.00 77.31 111 LEU A N 1
ATOM 847 C CA . LEU A 1 111 ? -11.240 -9.539 15.687 1.00 77.31 111 LEU A CA 1
ATOM 848 C C . LEU A 1 111 ? -9.997 -8.890 15.074 1.00 77.31 111 LEU A C 1
ATOM 850 O O . LEU A 1 111 ? -9.723 -9.074 13.890 1.00 77.31 111 LEU A O 1
ATOM 854 N N . LEU A 1 112 ? -9.227 -8.157 15.878 1.00 77.88 112 LEU A N 1
ATOM 855 C CA . LEU A 1 112 ? -8.040 -7.438 15.414 1.00 77.88 112 LEU A CA 1
ATOM 856 C C . LEU A 1 112 ? -6.770 -8.306 15.436 1.00 77.88 112 LEU A C 1
ATOM 858 O O . LEU A 1 112 ? -5.705 -7.829 15.051 1.00 77.88 112 LEU A O 1
ATOM 862 N N . LYS A 1 113 ? -6.866 -9.574 15.876 1.00 73.94 113 LYS A N 1
ATOM 863 C CA . LYS A 1 113 ? -5.726 -10.486 16.097 1.00 73.94 113 LYS A CA 1
ATOM 864 C C . LYS A 1 113 ? -4.611 -9.853 16.942 1.00 73.94 113 LYS A C 1
ATOM 866 O O . LYS A 1 113 ? -3.436 -10.179 16.777 1.00 73.94 113 LYS A O 1
ATOM 871 N N . ILE A 1 114 ? -4.969 -8.939 17.841 1.00 58.84 114 ILE A N 1
ATOM 872 C CA . ILE A 1 114 ? -4.014 -8.287 18.734 1.00 58.84 114 ILE A CA 1
ATOM 873 C C . ILE A 1 114 ? -3.812 -9.247 19.902 1.00 58.84 114 ILE A C 1
ATOM 875 O O . ILE A 1 114 ? -4.761 -9.579 20.613 1.00 58.84 114 ILE A O 1
ATOM 879 N N . ALA A 1 115 ? -2.586 -9.744 20.069 1.00 46.09 115 ALA A N 1
ATOM 880 C CA . ALA A 1 115 ? -2.250 -10.618 21.185 1.00 46.09 115 ALA A CA 1
ATOM 881 C C . ALA A 1 115 ? -2.597 -9.920 22.521 1.00 46.09 115 ALA A C 1
ATOM 883 O O . ALA A 1 115 ? -2.289 -8.734 22.675 1.00 46.09 115 ALA A O 1
ATOM 884 N N . PRO A 1 116 ? -3.204 -10.620 23.498 1.00 45.28 116 PRO A N 1
ATOM 885 C CA . PRO A 1 116 ? -3.722 -10.034 24.740 1.00 45.28 116 PRO A CA 1
ATOM 886 C C . PRO A 1 116 ? -2.621 -9.672 25.762 1.00 45.28 116 PRO A C 1
ATOM 888 O O . PRO A 1 116 ? -2.768 -9.928 26.950 1.00 45.28 116 PRO A O 1
ATOM 891 N N . GLY A 1 117 ? -1.500 -9.098 25.315 1.00 47.31 117 GLY A N 1
ATOM 892 C CA . GLY A 1 117 ? -0.321 -8.822 26.146 1.00 47.31 117 GLY A CA 1
ATOM 893 C C . GLY A 1 117 ? 0.224 -7.393 26.091 1.00 47.31 117 GLY A C 1
ATOM 894 O O . GLY A 1 117 ? 1.274 -7.152 26.669 1.00 47.31 117 GLY A O 1
ATOM 895 N N . VAL A 1 118 ? -0.433 -6.451 25.400 1.00 46.97 118 VAL A N 1
ATOM 896 C CA . VAL A 1 118 ? 0.085 -5.068 25.228 1.00 46.97 118 VAL A CA 1
ATOM 897 C C . VAL A 1 118 ? -0.739 -4.019 25.991 1.00 46.97 118 VAL A C 1
ATOM 899 O O . VAL A 1 118 ? -0.487 -2.827 25.886 1.00 46.97 118 VAL A O 1
ATOM 902 N N . ILE A 1 119 ? -1.706 -4.444 26.807 1.00 53.12 119 ILE A N 1
ATOM 903 C CA . ILE A 1 119 ? -2.411 -3.547 27.731 1.00 53.12 119 ILE A CA 1
ATOM 904 C C . ILE A 1 119 ? -2.171 -4.068 29.149 1.00 53.12 119 ILE A C 1
ATOM 906 O O . ILE A 1 119 ? -3.015 -4.747 29.727 1.00 53.12 119 ILE A O 1
ATOM 910 N N . GLN A 1 120 ? -0.978 -3.804 29.678 1.00 43.28 120 GLN A N 1
ATOM 911 C CA . GLN A 1 120 ? -0.732 -3.820 31.116 1.00 43.28 120 GLN A CA 1
ATOM 912 C C . GLN A 1 120 ? -0.085 -2.496 31.525 1.00 43.28 120 GLN A C 1
ATOM 914 O O . GLN A 1 120 ? 1.022 -2.194 31.089 1.00 43.28 120 G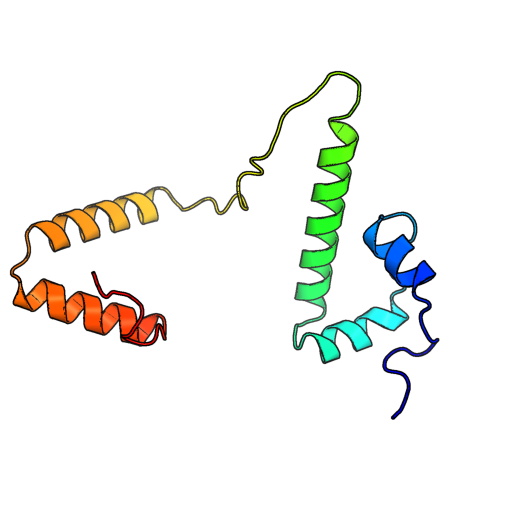LN A O 1
ATOM 919 N N . GLU A 1 121 ? -0.862 -1.801 32.363 1.00 39.19 121 GLU A N 1
ATOM 920 C CA . GLU A 1 121 ? -0.590 -0.656 33.252 1.00 39.19 121 GLU A CA 1
ATOM 921 C C . GLU A 1 121 ? -0.301 0.724 32.641 1.00 39.19 121 GLU A C 1
ATOM 923 O O . GLU A 1 121 ? 0.757 0.941 32.015 1.00 39.19 121 GLU A O 1
#

Mean predicted aligned error: 18.36 Å

Secondary structure (DSSP, 8-state):
---SSSSPPPHHHHHHHHTTSSPPPGGGHHHHHHHHT--HHHHHHHHHHHHHHHHHHHHT-SS----------------HHHHHHHHHHHHHHHHS-HHHHHHHHHHHHHHTT--TTS---

Sequence (121 aa):
MGLLFDPPVTTQFISNVERGVTPLPPIHVPVLTRALSISESELTVLLEQEYTAKLSGRLGHTGSGLDNGFMSPANLKIDPKDMDFMRQLYAAYQKSDPTTQHSFISLCASLLKIAPGVIQE

Nearest PDB structures (foldseek):
  6lb3-assembly2_H  TM=5.267E-01  e=4.191E+00  Pseudomonas aeruginosa PAO1
  7obr-assembly1_x  TM=4.483E-01  e=3.246E+00  Canis lupus familiaris
  1hlv-assembly1_A  TM=2.451E-01  e=2.358E+00  Homo sapiens